Protein AF-A0A139AH94-F1 (afdb_monomer)

Solvent-accessible surface area (backbone atoms only — not comparable to full-atom values): 4232 Å² total; per-residue (Å²): 134,81,77,76,79,79,88,76,87,89,80,49,50,58,64,89,52,77,89,37,63,84,37,84,66,16,49,33,45,54,49,48,45,50,51,52,22,52,52,41,45,72,66,40,56,93,92,51,83,56,59,59,81,58,87,73,81,72,72,74,73,77,74,130

Secondary structure (DSSP, 8-state):
-PPPP-----------SGGGTTSGGGHHHHHHHHHHHHHHHHTPPTTS----S-----------

pLDDT: mean 75.8, std 16.0, range [38.28, 92.38]

Structure (mmCIF, N/CA/C/O backbone):
data_AF-A0A139AH94-F1
#
_entry.id   AF-A0A139AH94-F1
#
loop_
_atom_site.group_PDB
_atom_site.id
_atom_site.type_symbol
_atom_site.label_atom_id
_atom_site.label_alt_id
_atom_site.label_comp_id
_atom_site.label_asym_id
_atom_site.label_entity_id
_atom_site.label_seq_id
_atom_site.pdbx_PDB_ins_code
_atom_site.Cartn_x
_atom_site.Cartn_y
_atom_site.Cartn_z
_atom_site.occupancy
_atom_site.B_iso_or_equiv
_atom_site.auth_seq_id
_atom_site.auth_comp_id
_atom_site.auth_asym_id
_atom_site.auth_atom_id
_atom_site.pdbx_PDB_model_num
ATOM 1 N N . MET A 1 1 ? -20.612 -14.272 15.764 1.00 45.44 1 MET A N 1
ATOM 2 C CA . MET A 1 1 ? -19.806 -13.080 15.430 1.00 45.44 1 MET A CA 1
ATOM 3 C C . MET A 1 1 ? -20.098 -12.728 13.983 1.00 45.44 1 MET A C 1
ATOM 5 O O . MET A 1 1 ? -19.627 -13.430 13.101 1.00 45.44 1 MET A O 1
ATOM 9 N N . SER A 1 2 ? -20.965 -11.748 13.732 1.00 53.50 2 SER A N 1
ATOM 10 C CA . SER A 1 2 ? -21.225 -11.258 12.374 1.00 53.50 2 SER A CA 1
ATOM 11 C C . SER A 1 2 ? -20.019 -10.442 11.918 1.00 53.50 2 SER A C 1
ATOM 13 O O . SER A 1 2 ? -19.662 -9.474 12.588 1.00 53.50 2 SER A O 1
ATOM 15 N N . SER A 1 3 ? -19.373 -10.835 10.821 1.00 63.41 3 SER A N 1
ATOM 16 C CA . SER A 1 3 ? -18.395 -9.977 10.150 1.00 63.41 3 SER A CA 1
ATOM 17 C C . SER A 1 3 ? -19.081 -8.653 9.826 1.00 63.41 3 SER A C 1
ATOM 19 O O . SER A 1 3 ? -20.119 -8.659 9.159 1.00 63.41 3 SER A O 1
ATOM 21 N N . LEU A 1 4 ? -18.544 -7.538 10.322 1.00 63.28 4 LEU A N 1
ATOM 22 C CA . LEU A 1 4 ? -18.967 -6.220 9.858 1.00 63.28 4 LEU A CA 1
ATOM 23 C C . LEU A 1 4 ? -18.849 -6.219 8.324 1.00 63.28 4 LEU A C 1
ATOM 25 O O . LEU A 1 4 ? -17.839 -6.719 7.814 1.00 63.28 4 LEU A O 1
ATOM 29 N N . PRO A 1 5 ? -19.873 -5.766 7.583 1.00 73.44 5 PRO A N 1
ATOM 30 C CA . PRO A 1 5 ? -19.786 -5.720 6.134 1.00 73.44 5 PRO A CA 1
ATOM 31 C C . PRO A 1 5 ? -18.590 -4.846 5.752 1.00 73.44 5 PRO A C 1
ATOM 33 O O . PRO A 1 5 ? -18.416 -3.748 6.271 1.00 73.44 5 PRO A O 1
ATOM 36 N N . VAL A 1 6 ? -17.720 -5.373 4.894 1.00 74.44 6 VAL A N 1
ATOM 37 C CA . VAL A 1 6 ? -16.616 -4.594 4.338 1.00 74.44 6 VAL A CA 1
ATOM 38 C C . VAL A 1 6 ? -17.224 -3.626 3.334 1.00 74.44 6 VAL A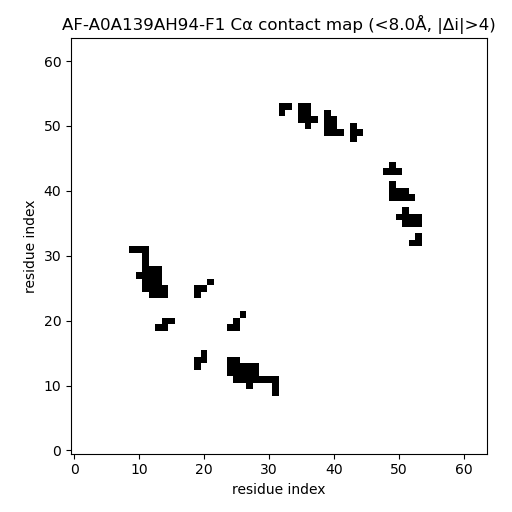 C 1
ATOM 40 O O . VAL A 1 6 ? -17.663 -4.053 2.269 1.00 74.44 6 VAL A O 1
ATOM 43 N N . ASP A 1 7 ? -17.264 -2.340 3.674 1.00 83.94 7 ASP A N 1
ATOM 44 C CA . ASP A 1 7 ? -17.839 -1.319 2.791 1.00 83.94 7 ASP A CA 1
ATOM 45 C C . ASP A 1 7 ? -16.976 -1.095 1.542 1.00 83.94 7 ASP A C 1
ATOM 47 O O . ASP A 1 7 ? -17.492 -0.879 0.446 1.00 83.94 7 ASP A O 1
ATOM 51 N N . PHE A 1 8 ? -15.648 -1.187 1.689 1.00 85.56 8 PHE A N 1
ATOM 52 C CA . PHE A 1 8 ? -14.700 -0.923 0.610 1.00 85.56 8 PHE A CA 1
ATOM 53 C C . PHE A 1 8 ? -13.490 -1.851 0.656 1.00 85.56 8 PHE A C 1
ATOM 55 O O . PHE A 1 8 ? -12.908 -2.096 1.713 1.00 85.56 8 PHE A O 1
ATOM 62 N N . PHE A 1 9 ? -13.060 -2.299 -0.525 1.00 89.00 9 PHE A N 1
ATOM 63 C CA . PHE A 1 9 ? -11.783 -2.976 -0.721 1.00 89.00 9 PHE A CA 1
ATOM 64 C C . PHE A 1 9 ? -10.900 -2.136 -1.645 1.00 89.00 9 PHE A C 1
ATOM 66 O O . PHE A 1 9 ? -11.173 -2.004 -2.837 1.00 89.00 9 PHE A O 1
ATOM 73 N N . ILE A 1 10 ? -9.862 -1.523 -1.074 1.00 91.25 10 ILE A N 1
ATOM 74 C CA . ILE A 1 10 ? -8.965 -0.606 -1.783 1.00 91.25 10 ILE A CA 1
ATOM 75 C C . ILE A 1 10 ? -7.670 -1.350 -2.104 1.00 91.25 10 ILE A C 1
ATOM 77 O O . ILE A 1 10 ? -6.969 -1.797 -1.197 1.00 91.25 10 ILE A O 1
ATOM 81 N N . ILE A 1 11 ? -7.345 -1.463 -3.394 1.00 92.38 11 ILE A N 1
ATOM 82 C CA . ILE A 1 11 ? -6.168 -2.187 -3.884 1.00 92.38 11 ILE A CA 1
ATOM 83 C C . ILE A 1 11 ? -5.216 -1.207 -4.568 1.00 92.38 11 ILE A C 1
ATOM 85 O O . ILE A 1 11 ? -5.590 -0.523 -5.521 1.00 92.38 11 ILE A O 1
ATOM 89 N N . GLY A 1 12 ? -3.965 -1.182 -4.117 1.00 92.25 12 GLY A N 1
ATOM 90 C CA . GLY A 1 12 ? -2.877 -0.519 -4.824 1.00 92.25 12 GLY A CA 1
ATOM 91 C C . GLY A 1 12 ? -2.272 -1.484 -5.832 1.00 92.25 12 GLY A C 1
ATOM 92 O O . GLY A 1 12 ? -1.879 -2.577 -5.447 1.00 92.25 12 GLY A O 1
ATOM 93 N N . LEU A 1 13 ? -2.194 -1.103 -7.105 1.00 92.19 13 LEU A N 1
ATOM 94 C CA . LEU A 1 13 ? -1.500 -1.890 -8.129 1.00 92.19 13 LEU A CA 1
ATOM 95 C C . LEU A 1 13 ? -0.032 -1.453 -8.243 1.00 92.19 13 LEU A C 1
ATOM 97 O O . LEU A 1 13 ? 0.285 -0.273 -8.061 1.00 92.19 13 LEU A O 1
ATOM 101 N N . GLY A 1 14 ? 0.845 -2.413 -8.537 1.00 89.75 14 GLY A N 1
ATOM 102 C CA . GLY A 1 14 ? 2.275 -2.196 -8.731 1.00 89.75 14 GLY A CA 1
ATOM 103 C C . GLY A 1 14 ? 3.061 -3.505 -8.808 1.00 89.75 14 GLY A C 1
ATOM 104 O O . GLY A 1 14 ? 2.510 -4.593 -8.656 1.00 89.75 14 GLY A O 1
ATOM 105 N N . ASN A 1 15 ? 4.369 -3.389 -9.011 1.00 90.75 15 ASN A N 1
ATOM 106 C CA . ASN A 1 15 ? 5.306 -4.509 -8.997 1.00 90.75 15 ASN A CA 1
ATOM 107 C C . ASN A 1 15 ? 5.966 -4.645 -7.612 1.00 90.75 15 ASN A C 1
ATOM 109 O O . ASN A 1 15 ? 6.339 -3.627 -7.016 1.00 90.75 15 ASN A O 1
ATOM 113 N N . PRO A 1 16 ? 6.128 -5.872 -7.084 1.00 85.44 16 PRO A N 1
ATOM 114 C CA . PRO A 1 16 ? 6.669 -6.105 -5.743 1.00 85.44 16 PRO A CA 1
ATOM 115 C C . PRO A 1 16 ? 8.184 -5.886 -5.643 1.00 85.44 16 PRO A C 1
ATOM 117 O O . PRO A 1 16 ? 8.684 -5.633 -4.546 1.00 85.44 16 PRO A O 1
ATOM 120 N N . ASP A 1 17 ? 8.922 -5.971 -6.753 1.00 88.19 17 ASP A N 1
ATOM 121 C CA . ASP A 1 17 ? 10.381 -5.913 -6.715 1.00 88.19 17 ASP A CA 1
ATOM 122 C C . ASP A 1 17 ? 10.889 -4.549 -6.213 1.00 88.19 17 ASP A C 1
ATOM 124 O O . ASP A 1 17 ? 10.388 -3.499 -6.641 1.00 88.19 17 ASP A O 1
ATOM 128 N N . PRO A 1 18 ? 11.934 -4.521 -5.359 1.00 80.62 18 PRO A N 1
ATOM 129 C CA . PRO A 1 18 ? 12.446 -3.285 -4.763 1.00 80.62 18 PRO A CA 1
ATOM 130 C C . PRO A 1 18 ? 12.830 -2.213 -5.787 1.00 80.62 18 PRO A C 1
ATOM 132 O O . PRO A 1 18 ? 12.655 -1.023 -5.527 1.00 80.62 18 PRO A O 1
ATOM 135 N N . GLN A 1 19 ? 13.295 -2.627 -6.968 1.00 82.44 19 GLN A N 1
ATOM 136 C CA . GLN A 1 19 ? 13.695 -1.730 -8.054 1.00 82.44 19 GLN A CA 1
ATOM 137 C C . GLN A 1 19 ? 12.540 -0.896 -8.632 1.00 82.44 19 GLN A C 1
ATOM 139 O O . GLN A 1 19 ? 12.777 0.169 -9.196 1.00 82.44 19 GLN A O 1
ATOM 144 N N . TYR A 1 20 ? 11.286 -1.331 -8.465 1.00 79.94 20 TYR A N 1
ATOM 145 C CA . TYR A 1 20 ? 10.109 -0.613 -8.964 1.00 79.94 20 TYR A CA 1
ATOM 146 C C . TYR A 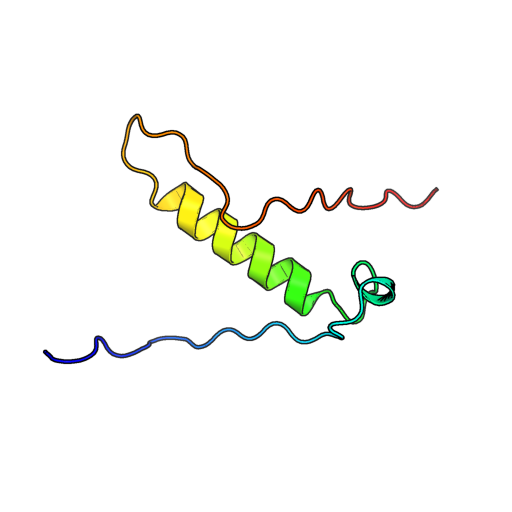1 20 ? 9.440 0.270 -7.914 1.00 79.94 20 TYR A C 1
ATOM 148 O O . TYR A 1 20 ? 8.482 0.974 -8.236 1.00 79.94 20 TYR A O 1
ATOM 156 N N . ALA A 1 21 ? 9.950 0.275 -6.680 1.00 75.06 21 ALA A N 1
ATOM 157 C CA . ALA A 1 21 ? 9.335 0.923 -5.525 1.00 75.06 21 ALA A CA 1
ATOM 158 C C . ALA A 1 21 ? 8.937 2.392 -5.730 1.00 75.06 21 ALA A C 1
ATOM 160 O O . ALA A 1 21 ? 7.936 2.831 -5.171 1.00 75.06 21 ALA A O 1
ATOM 161 N N . ILE A 1 22 ? 9.720 3.129 -6.514 1.00 78.88 22 ILE A N 1
ATOM 162 C CA . ILE A 1 22 ? 9.553 4.563 -6.797 1.00 78.88 22 ILE A CA 1
ATOM 163 C C . ILE A 1 22 ? 9.126 4.829 -8.248 1.00 78.88 22 ILE A C 1
ATOM 165 O O . ILE A 1 22 ? 9.157 5.962 -8.724 1.00 78.88 22 ILE A O 1
ATOM 169 N N . SER A 1 23 ? 8.755 3.782 -8.983 1.00 83.88 23 SER A N 1
ATOM 170 C CA . SER A 1 23 ? 8.277 3.919 -10.354 1.00 83.88 23 SER A CA 1
ATOM 171 C C . SER A 1 23 ? 6.847 4.461 -10.382 1.00 83.88 23 SER A C 1
ATOM 173 O O . SER A 1 23 ? 6.050 4.221 -9.473 1.00 83.88 23 SER A O 1
ATOM 175 N N . ARG A 1 24 ? 6.476 5.122 -11.485 1.00 86.44 24 ARG A N 1
ATOM 176 C CA . ARG A 1 24 ? 5.088 5.562 -11.727 1.00 86.44 24 ARG A CA 1
ATOM 177 C C . ARG A 1 24 ? 4.092 4.394 -11.706 1.00 86.44 24 ARG A C 1
ATOM 179 O O . ARG A 1 24 ? 2.927 4.599 -11.393 1.00 86.44 24 ARG A O 1
ATOM 186 N N . HIS A 1 25 ? 4.558 3.176 -11.994 1.00 88.50 25 HIS A N 1
ATOM 187 C CA . HIS A 1 25 ? 3.749 1.958 -11.962 1.00 88.50 25 HIS A CA 1
ATOM 188 C C . HIS A 1 25 ? 3.375 1.520 -10.536 1.00 88.50 25 HIS A C 1
ATOM 190 O O . HIS A 1 25 ? 2.384 0.825 -10.360 1.00 88.50 25 HIS A O 1
ATOM 196 N N . ASN A 1 26 ? 4.113 1.976 -9.516 1.00 89.88 26 ASN A N 1
ATOM 197 C CA . ASN A 1 26 ? 3.865 1.655 -8.108 1.00 89.88 26 ASN A CA 1
ATOM 198 C C . ASN A 1 26 ? 3.119 2.767 -7.354 1.00 89.88 26 ASN A C 1
ATOM 200 O O . ASN A 1 26 ? 3.027 2.724 -6.126 1.00 89.88 26 ASN A O 1
ATOM 204 N N . VAL A 1 27 ? 2.549 3.755 -8.056 1.00 90.38 27 VAL A N 1
ATOM 205 C CA . VAL A 1 27 ? 1.777 4.836 -7.418 1.00 90.38 27 VAL A CA 1
ATOM 206 C C . VAL A 1 27 ? 0.592 4.300 -6.604 1.00 90.38 27 VAL A C 1
ATOM 208 O O . VAL A 1 27 ? 0.272 4.858 -5.557 1.00 90.38 27 VAL A O 1
ATOM 211 N N . GLY A 1 28 ? -0.002 3.173 -7.017 1.00 90.44 28 GLY A N 1
ATOM 212 C CA . GLY A 1 28 ? -1.049 2.495 -6.254 1.00 90.44 28 GLY A CA 1
ATOM 213 C C . GLY A 1 28 ? -0.556 2.019 -4.885 1.00 90.44 28 GLY A C 1
ATOM 214 O O . GLY A 1 28 ? -1.209 2.272 -3.876 1.00 90.44 28 GLY A O 1
ATOM 215 N N . TYR A 1 29 ? 0.628 1.399 -4.823 1.00 90.50 29 TYR A N 1
ATOM 216 C CA . TYR A 1 29 ? 1.260 1.020 -3.551 1.00 90.50 29 TYR A CA 1
ATOM 217 C C . TYR A 1 29 ? 1.572 2.240 -2.678 1.00 90.50 29 TYR A C 1
ATOM 219 O O . TYR A 1 29 ? 1.341 2.208 -1.470 1.00 90.50 29 TYR A O 1
ATOM 227 N N . VAL A 1 30 ? 2.065 3.332 -3.275 1.00 88.56 30 VAL A N 1
ATOM 228 C CA . VAL A 1 30 ? 2.347 4.580 -2.544 1.00 88.56 30 VAL A CA 1
ATOM 229 C C . VAL A 1 30 ? 1.069 5.148 -1.922 1.00 88.56 30 VAL A C 1
ATOM 231 O O . VAL A 1 30 ? 1.067 5.486 -0.739 1.00 88.56 30 VAL A O 1
ATOM 234 N N . PHE A 1 31 ? -0.024 5.195 -2.685 1.00 91.88 31 PHE A N 1
ATOM 235 C CA . PHE A 1 31 ? -1.315 5.679 -2.204 1.00 91.88 31 PHE A CA 1
ATOM 236 C C . PHE A 1 31 ? -1.868 4.827 -1.055 1.00 91.88 31 PHE A C 1
ATOM 238 O O . PHE A 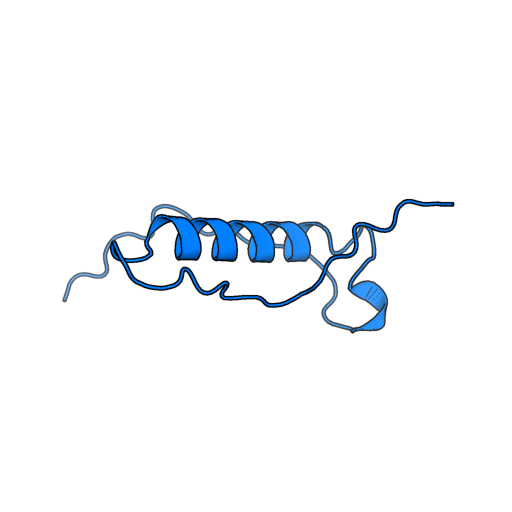1 31 ? -2.255 5.378 -0.027 1.00 91.88 31 PHE A O 1
ATOM 245 N N . CYS A 1 32 ? -1.862 3.497 -1.178 1.00 91.62 32 CYS A N 1
ATOM 246 C CA . CYS A 1 32 ? -2.354 2.618 -0.114 1.00 91.62 32 CYS A CA 1
ATOM 247 C C . CYS A 1 32 ? -1.547 2.754 1.182 1.00 91.62 32 CYS A C 1
ATOM 249 O O . CYS A 1 32 ? -2.135 2.804 2.262 1.00 91.62 32 CYS A O 1
ATOM 251 N N . ASN A 1 33 ? -0.220 2.883 1.087 1.00 89.31 33 ASN A N 1
ATOM 252 C CA . ASN A 1 33 ? 0.628 3.116 2.257 1.00 89.31 33 ASN A CA 1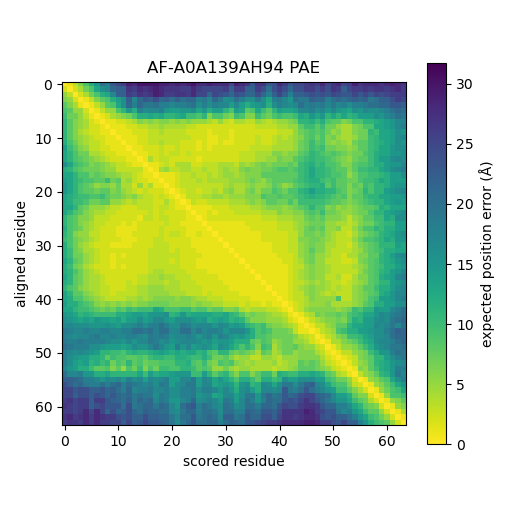
ATOM 253 C C . ASN A 1 33 ? 0.300 4.455 2.932 1.00 89.31 33 ASN A C 1
ATOM 255 O O . ASN A 1 33 ? 0.198 4.523 4.157 1.00 89.31 33 ASN A O 1
ATOM 259 N N . PHE A 1 34 ? 0.113 5.513 2.136 1.00 89.38 34 PHE A N 1
A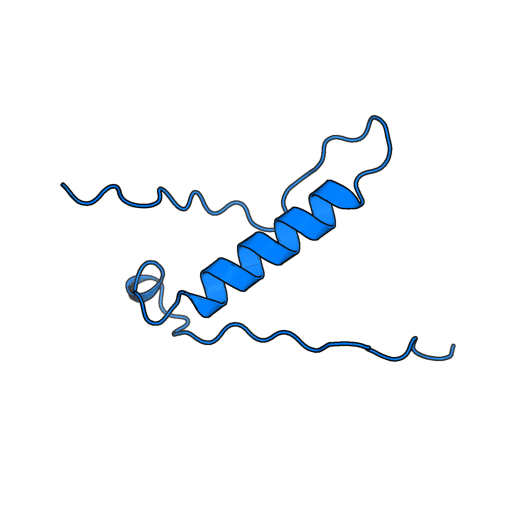TOM 260 C CA . PHE A 1 34 ? -0.290 6.824 2.639 1.00 89.38 34 PHE A CA 1
ATOM 261 C C . PHE A 1 34 ? -1.655 6.766 3.334 1.00 89.38 34 PHE A C 1
ATOM 263 O O . PHE A 1 34 ? -1.787 7.243 4.459 1.00 89.38 34 PHE A O 1
ATOM 270 N N . LEU A 1 35 ? -2.650 6.138 2.702 1.00 90.69 35 LEU A N 1
ATOM 271 C CA . LEU A 1 35 ? -3.999 6.014 3.249 1.00 90.69 35 LEU A CA 1
ATOM 272 C C . LEU A 1 35 ? -4.007 5.237 4.572 1.00 90.69 35 LEU A C 1
ATOM 274 O O . LEU A 1 35 ? -4.636 5.672 5.532 1.00 90.69 35 LEU A O 1
ATOM 278 N N . ALA A 1 36 ? -3.274 4.125 4.652 1.00 88.06 36 ALA A N 1
ATOM 279 C CA . ALA A 1 36 ? -3.162 3.343 5.880 1.00 88.06 36 ALA A CA 1
ATOM 280 C C . ALA A 1 36 ? -2.523 4.147 7.024 1.00 88.06 36 ALA A C 1
ATOM 282 O O . ALA A 1 36 ? -2.997 4.093 8.159 1.00 88.06 36 ALA A O 1
ATOM 283 N N . ASN A 1 37 ? -1.489 4.939 6.723 1.00 87.81 37 ASN A N 1
ATOM 284 C CA . ASN A 1 37 ? -0.894 5.849 7.699 1.00 87.81 37 ASN A CA 1
ATOM 285 C C . ASN A 1 37 ? -1.886 6.925 8.144 1.00 87.81 37 ASN A C 1
ATOM 287 O O . ASN A 1 37 ? -2.020 7.150 9.342 1.00 87.81 37 ASN A O 1
ATOM 291 N N . ALA A 1 38 ? -2.611 7.547 7.212 1.00 87.44 38 ALA A N 1
ATOM 292 C CA . ALA A 1 38 ? -3.608 8.563 7.531 1.00 87.44 38 ALA A CA 1
ATOM 293 C C . ALA A 1 38 ? -4.714 8.011 8.447 1.00 87.44 38 ALA A C 1
ATOM 295 O O . ALA A 1 38 ? -5.054 8.647 9.443 1.00 87.44 38 ALA A O 1
ATOM 296 N N . ILE A 1 39 ? -5.217 6.802 8.168 1.00 87.00 39 ILE A N 1
ATOM 297 C CA . ILE A 1 39 ? -6.215 6.128 9.013 1.00 87.00 39 ILE A CA 1
ATOM 298 C C . ILE A 1 39 ? -5.638 5.859 10.406 1.00 87.00 39 ILE A C 1
ATOM 300 O O . ILE A 1 39 ? -6.236 6.288 11.391 1.00 87.00 39 ILE A O 1
ATOM 304 N N . SER A 1 40 ? -4.460 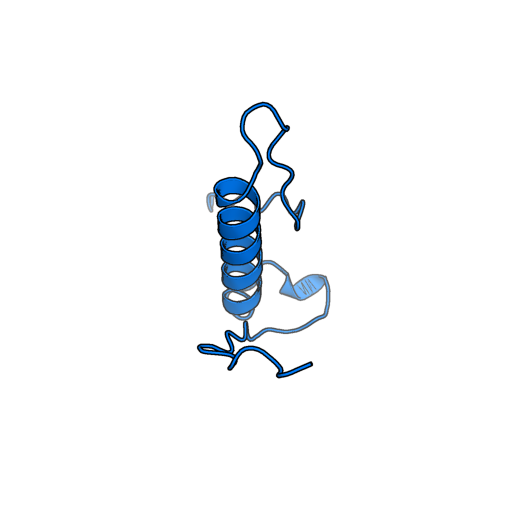5.231 10.494 1.00 85.00 40 SER A N 1
ATOM 305 C CA . SER A 1 40 ? -3.791 4.940 11.774 1.00 85.00 40 SER A CA 1
ATOM 306 C C . SER A 1 40 ? -3.586 6.201 12.614 1.00 85.00 40 SER A C 1
ATOM 308 O O . SER A 1 40 ? -3.885 6.227 13.805 1.00 85.00 40 SER A O 1
ATOM 310 N N . MET A 1 41 ? -3.139 7.285 11.978 1.00 83.38 41 MET A N 1
ATOM 311 C CA . MET A 1 41 ? -2.905 8.557 12.653 1.00 83.38 41 MET A CA 1
ATOM 312 C C . MET A 1 41 ? -4.204 9.247 13.084 1.00 83.38 41 MET A C 1
ATOM 314 O O . MET A 1 41 ? -4.220 9.889 14.127 1.00 83.38 41 MET A O 1
ATOM 318 N N . SER A 1 42 ? -5.292 9.101 12.320 1.00 84.12 42 SER A N 1
ATOM 319 C CA . SER A 1 42 ? -6.610 9.652 12.675 1.00 84.12 42 SER A CA 1
ATOM 320 C C . SER A 1 42 ? -7.311 8.899 13.810 1.00 84.12 42 SER A C 1
ATOM 322 O O . SER A 1 42 ? -8.160 9.465 14.491 1.00 84.12 42 SER A O 1
ATOM 324 N N . GLN A 1 43 ? -6.962 7.626 14.008 1.00 81.81 43 GLN A N 1
ATOM 325 C CA . GLN A 1 43 ? -7.547 6.749 15.025 1.00 81.81 43 GLN A CA 1
ATOM 326 C C . GLN A 1 43 ? -6.691 6.653 16.293 1.00 81.81 43 GLN A C 1
ATOM 328 O O . GLN A 1 43 ? -7.052 5.927 17.221 1.00 81.81 43 GLN A O 1
ATOM 333 N N . ALA A 1 44 ? -5.555 7.355 16.342 1.00 74.44 44 ALA A N 1
ATOM 334 C CA . ALA A 1 44 ? -4.682 7.349 17.503 1.00 74.44 44 ALA A CA 1
ATOM 335 C C . ALA A 1 44 ? -5.442 7.884 18.736 1.00 74.44 44 ALA A C 1
ATOM 337 O O . ALA A 1 44 ? -6.016 8.974 18.666 1.00 74.44 44 ALA A O 1
ATOM 338 N N . PRO A 1 45 ? -5.461 7.143 19.862 1.00 73.25 45 PRO A N 1
ATOM 339 C CA . PRO A 1 45 ? -6.062 7.620 21.101 1.00 73.25 45 PRO A CA 1
ATOM 340 C C . PRO A 1 45 ? -5.450 8.950 21.540 1.00 73.25 45 PRO A C 1
ATOM 342 O O . PRO A 1 45 ? -4.252 9.181 21.361 1.00 73.25 45 PRO A O 1
ATOM 345 N N . GLU A 1 46 ? -6.256 9.810 22.156 1.00 67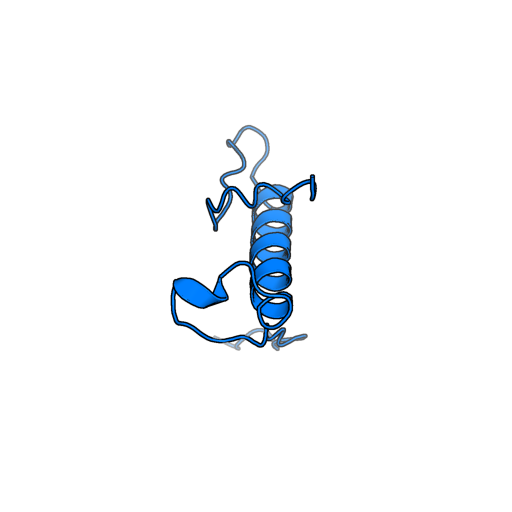.94 46 GLU A N 1
ATOM 346 C CA . GLU A 1 46 ? -5.791 11.100 22.657 1.00 67.94 46 GLU A CA 1
ATOM 347 C C . GLU A 1 46 ? -4.640 10.894 23.665 1.00 67.94 46 GLU A C 1
ATOM 349 O O . GLU A 1 46 ? -4.775 10.165 24.648 1.00 67.94 46 GLU A O 1
ATOM 354 N N . GLY A 1 47 ? -3.470 11.476 23.378 1.00 66.19 47 GLY A N 1
ATOM 355 C CA . GLY A 1 47 ? -2.250 11.315 24.182 1.00 66.19 47 GLY A CA 1
ATOM 356 C C . GLY A 1 47 ? -1.352 10.124 23.812 1.00 66.19 47 GLY A C 1
ATOM 357 O O . GLY A 1 47 ? -0.240 10.031 24.332 1.00 66.19 47 GLY A O 1
ATOM 358 N N . ALA A 1 48 ? -1.770 9.246 22.896 1.00 68.75 48 ALA A N 1
ATOM 359 C CA . ALA A 1 48 ? -0.894 8.234 22.309 1.00 68.75 48 ALA A CA 1
ATOM 360 C C . ALA A 1 48 ? -0.126 8.815 21.112 1.00 68.75 48 ALA A C 1
ATOM 362 O O . ALA A 1 48 ? -0.668 9.574 20.307 1.00 68.75 48 ALA A O 1
ATOM 363 N N . ALA A 1 49 ? 1.147 8.442 20.961 1.00 66.25 49 ALA A N 1
ATOM 364 C CA . ALA A 1 49 ? 1.898 8.795 19.763 1.00 66.25 49 ALA A CA 1
ATOM 365 C C . ALA A 1 49 ? 1.253 8.109 18.549 1.00 66.25 49 ALA A C 1
ATOM 367 O O . ALA A 1 49 ? 1.178 6.883 18.496 1.00 66.25 49 ALA A O 1
ATOM 368 N N . ALA A 1 50 ? 0.787 8.893 17.578 1.00 67.31 50 ALA A N 1
ATOM 369 C CA . ALA A 1 50 ? 0.279 8.376 16.317 1.00 67.31 50 ALA A CA 1
ATOM 370 C C . ALA A 1 50 ? 1.425 7.701 15.544 1.00 67.31 50 ALA A C 1
ATOM 372 O O . ALA A 1 50 ? 2.291 8.373 14.981 1.00 67.31 50 ALA A O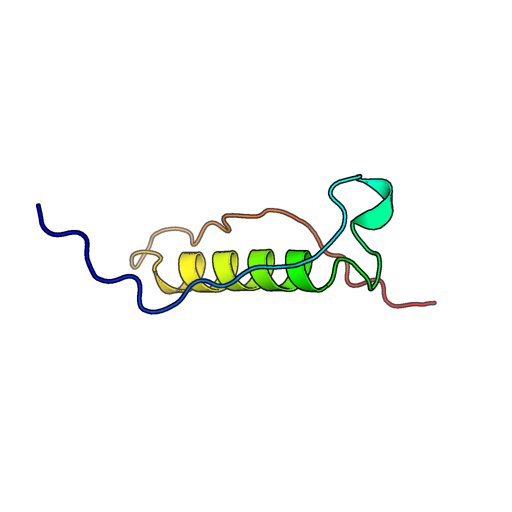 1
ATOM 373 N N . VAL A 1 51 ? 1.461 6.368 15.554 1.00 70.88 51 VAL A N 1
ATOM 374 C CA . VAL A 1 51 ? 2.508 5.591 14.883 1.00 70.88 51 VAL A CA 1
ATOM 375 C C . VAL A 1 51 ? 2.048 5.255 13.457 1.00 70.88 51 VAL A C 1
ATOM 377 O O . VAL A 1 51 ? 0.985 4.645 13.288 1.00 70.88 51 VAL A O 1
ATOM 380 N N . PRO A 1 52 ? 2.805 5.630 12.409 1.00 72.81 52 PRO A N 1
ATOM 381 C CA . PRO A 1 52 ? 2.496 5.194 11.055 1.00 72.81 52 PRO A CA 1
ATOM 382 C C . PRO A 1 52 ? 2.699 3.679 10.931 1.00 72.81 52 PRO A C 1
ATOM 384 O O . PRO A 1 52 ? 3.643 3.108 11.478 1.00 72.81 52 PRO A O 1
ATOM 387 N N . VAL A 1 53 ? 1.816 3.029 10.177 1.00 77.88 53 VAL A N 1
ATOM 388 C CA . VAL A 1 53 ? 1.901 1.592 9.873 1.00 77.88 53 VAL A CA 1
ATOM 389 C C . VAL A 1 53 ? 3.059 1.322 8.907 1.00 77.88 53 VAL A C 1
ATOM 391 O O . VAL A 1 53 ? 3.754 0.314 9.018 1.00 77.88 53 VAL A O 1
ATOM 394 N N . PHE A 1 54 ? 3.312 2.255 7.987 1.00 77.81 54 PHE A N 1
ATOM 395 C CA . PHE A 1 54 ? 4.366 2.174 6.985 1.00 77.81 54 PHE A CA 1
ATOM 396 C C . PHE A 1 54 ? 5.386 3.301 7.164 1.00 77.81 54 PHE A C 1
ATOM 398 O O . PHE A 1 54 ? 5.070 4.481 7.020 1.00 77.81 54 PHE A O 1
ATOM 405 N N . TRP A 1 55 ? 6.645 2.930 7.395 1.00 60.59 55 TRP A N 1
ATOM 406 C CA . TRP A 1 55 ? 7.765 3.850 7.648 1.00 60.59 55 TRP A CA 1
ATOM 407 C C . TRP A 1 55 ? 8.574 4.204 6.402 1.00 60.59 55 TRP A C 1
ATOM 409 O O . TRP A 1 55 ? 9.777 4.466 6.471 1.00 60.59 55 TRP A O 1
ATOM 419 N N . ARG A 1 56 ? 7.948 4.188 5.224 1.00 59.00 56 ARG A N 1
ATOM 420 C CA . ARG A 1 56 ? 8.682 4.513 4.005 1.00 59.00 56 ARG A CA 1
ATOM 421 C C . ARG A 1 56 ? 8.836 6.028 3.923 1.00 59.00 56 ARG A C 1
ATOM 423 O O . ARG A 1 56 ? 7.859 6.729 3.673 1.00 59.00 56 ARG A O 1
ATOM 430 N N . ARG A 1 57 ? 10.067 6.522 4.103 1.00 50.94 57 ARG A N 1
ATOM 431 C CA . ARG A 1 57 ? 10.474 7.831 3.580 1.00 50.94 57 ARG A CA 1
ATOM 432 C C . ARG A 1 57 ? 10.307 7.759 2.072 1.00 50.94 57 ARG A C 1
ATOM 434 O O . ARG A 1 57 ? 11.189 7.299 1.354 1.00 50.94 57 ARG A O 1
ATOM 441 N N . VAL A 1 58 ? 9.126 8.123 1.596 1.00 51.62 58 VAL A N 1
ATOM 442 C CA . VAL A 1 58 ? 9.012 8.584 0.228 1.00 51.62 58 VAL A CA 1
ATOM 443 C C . VAL A 1 58 ? 9.589 9.984 0.307 1.00 51.62 58 VAL A C 1
ATOM 445 O O . VAL A 1 58 ? 8.868 10.946 0.556 1.00 51.62 58 VAL A O 1
ATOM 448 N N . ASP A 1 59 ? 10.914 10.086 0.189 1.00 42.25 59 ASP A N 1
ATOM 449 C CA . ASP A 1 59 ? 11.485 11.289 -0.388 1.00 42.25 59 ASP A CA 1
ATOM 450 C C . ASP A 1 59 ? 10.781 11.368 -1.737 1.00 42.25 59 ASP A C 1
ATOM 452 O O . ASP A 1 59 ? 11.065 10.592 -2.654 1.00 42.25 59 ASP A O 1
ATOM 456 N N . VAL A 1 60 ? 9.720 12.173 -1.804 1.00 44.19 60 VAL A N 1
ATOM 457 C CA . VAL A 1 60 ? 9.147 12.587 -3.073 1.00 44.19 60 VAL A CA 1
ATOM 458 C C . VAL A 1 60 ? 10.331 13.250 -3.735 1.00 44.19 60 VAL A C 1
ATOM 460 O O . VAL A 1 60 ? 10.691 14.362 -3.359 1.00 44.19 60 VAL A O 1
ATOM 463 N N . MET A 1 61 ? 11.030 12.489 -4.582 1.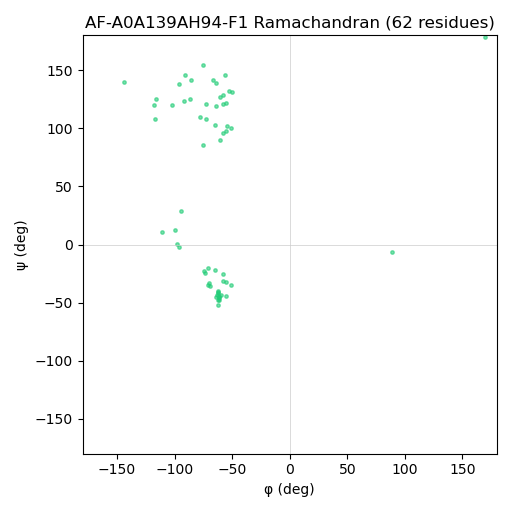00 38.28 61 MET A N 1
ATOM 464 C CA . MET A 1 61 ? 12.173 12.970 -5.322 1.00 38.28 61 MET A CA 1
ATOM 465 C C . MET A 1 61 ? 11.677 14.202 -6.052 1.00 38.28 61 MET A C 1
ATOM 467 O O . MET A 1 61 ? 10.948 14.116 -7.041 1.00 38.28 61 MET A O 1
ATOM 471 N N . VAL A 1 62 ? 12.043 15.351 -5.493 1.00 40.94 62 VAL A N 1
ATOM 472 C CA . VAL A 1 62 ? 12.248 16.576 -6.229 1.00 40.94 62 VAL A CA 1
ATOM 473 C C . VAL A 1 62 ? 13.190 16.141 -7.342 1.00 40.94 62 VAL A C 1
ATOM 475 O O . VAL A 1 62 ? 14.362 15.849 -7.108 1.00 40.94 62 VAL A O 1
ATOM 478 N N . PHE A 1 63 ? 12.619 15.919 -8.526 1.00 42.44 63 PHE A N 1
ATOM 479 C CA . PHE A 1 63 ? 13.400 15.866 -9.745 1.00 42.44 63 PHE A CA 1
ATOM 480 C C . PHE A 1 63 ? 14.273 17.123 -9.743 1.00 42.44 63 PHE A C 1
ATOM 482 O O . PHE A 1 63 ? 13.750 18.190 -9.430 1.00 42.44 63 PHE A O 1
ATOM 489 N N . SER A 1 64 ? 15.569 16.913 -10.001 1.00 40.22 64 SER A N 1
ATOM 490 C CA . SER A 1 64 ? 16.616 17.891 -10.338 1.00 40.22 64 SER A CA 1
ATOM 491 C C . SER A 1 64 ? 16.208 19.362 -10.400 1.00 40.22 64 SER A C 1
ATOM 493 O O . SER A 1 64 ? 15.280 19.688 -11.169 1.00 40.22 64 SER A O 1
#

Foldseek 3Di:
DDDDPDPDDQAQAADPDPVCCLPPRRVRVVVVQVVQLVVQQVPAPVPGDSDRPDPDPPPVPPDD

Sequence (64 aa):
MSSLPVDFFIIGLGNPDPQYAISRHNVGYVFCNFLANAISMSQAPEGAAAVPVFWRRVDVMVFS

InterPro domains:
  IPR001328 Peptidyl-tRNA hydrolase [PF01195] (10-44)
  IPR036416 Peptidyl-tRNA hydrolase superfamily [G3DSA:3.40.50.1470] (2-61)
  IPR036416 Peptidyl-tRNA hydrolase superfamily [SSF53178] (8-49)

Organism: Gonapodya prolifera (strain JEL478) (NCBI:txid1344416)

Mean predicted aligned error: 9.52 Å

Radius of gyration: 15.02 Å; Cα contacts (8 Å, |Δi|>4): 53; chains: 1; bounding box: 38×31×36 Å